Protein AF-A0A968BXD1-F1 (afdb_monomer_lite)

Secondary structure (DSSP, 8-state):
-PPP-EEEEGGGGS----SS-TT-SS----HHHHHHHHHTSTTEEEEE--TTTTS-TTTTTT-

Structure (mmCIF, N/CA/C/O backbone):
data_AF-A0A968BXD1-F1
#
_entry.id   AF-A0A968BXD1-F1
#
loop_
_atom_site.group_PDB
_atom_site.id
_atom_site.type_symbol
_atom_site.label_atom_id
_atom_site.label_alt_id
_atom_site.label_comp_id
_atom_site.label_asym_id
_atom_site.label_entity_id
_atom_site.label_seq_id
_atom_site.pdbx_PDB_ins_code
_atom_site.Cartn_x
_atom_site.Cartn_y
_atom_site.Cartn_z
_atom_site.occupancy
_atom_site.B_iso_or_equiv
_atom_site.auth_seq_id
_atom_site.auth_comp_id
_atom_site.auth_asym_id
_atom_site.auth_atom_id
_atom_site.pdbx_PDB_model_num
ATOM 1 N N . MET A 1 1 ? -18.565 -2.259 22.817 1.00 70.75 1 MET A N 1
ATOM 2 C CA . MET A 1 1 ? -17.637 -3.095 22.019 1.00 70.75 1 MET A CA 1
ATOM 3 C C . MET A 1 1 ? -16.282 -2.401 21.974 1.00 70.75 1 MET A C 1
ATOM 5 O O . MET A 1 1 ? -16.262 -1.189 22.138 1.00 70.75 1 MET A O 1
ATOM 9 N N . ARG A 1 2 ? -15.169 -3.136 21.841 1.00 85.38 2 ARG A N 1
ATOM 10 C CA . ARG A 1 2 ? -13.839 -2.517 21.682 1.00 85.38 2 ARG A CA 1
ATOM 11 C C . ARG A 1 2 ? -13.684 -2.003 20.250 1.00 85.38 2 ARG A C 1
ATOM 13 O O . ARG A 1 2 ? -14.181 -2.643 19.330 1.00 85.38 2 ARG A O 1
ATOM 20 N N . GLU A 1 3 ? -13.009 -0.873 20.092 1.00 90.31 3 GLU A N 1
ATOM 21 C CA . GLU A 1 3 ? -12.650 -0.315 18.788 1.00 90.31 3 GLU A CA 1
ATOM 22 C C . GLU A 1 3 ? -11.632 -1.227 18.083 1.00 90.31 3 GLU A C 1
ATOM 24 O O . GLU A 1 3 ? -10.658 -1.671 18.700 1.00 90.31 3 GLU A O 1
ATOM 29 N N . LEU A 1 4 ? -11.885 -1.549 16.812 1.00 93.38 4 LEU A N 1
ATOM 30 C CA . LEU A 1 4 ? -10.988 -2.370 15.999 1.00 93.38 4 LEU A CA 1
ATOM 31 C C . LEU A 1 4 ? -9.876 -1.498 15.412 1.00 93.38 4 LEU A C 1
ATOM 33 O O . LEU A 1 4 ? -10.143 -0.425 14.883 1.00 93.38 4 LEU A O 1
ATOM 37 N N . LYS A 1 5 ? -8.632 -1.984 15.464 1.00 94.88 5 LYS A N 1
ATOM 38 C CA . LYS A 1 5 ? -7.482 -1.360 14.795 1.00 94.88 5 LYS A CA 1
ATOM 39 C C . LYS A 1 5 ? -7.162 -2.150 13.533 1.00 94.88 5 LYS A C 1
ATOM 41 O O . LYS A 1 5 ? -6.569 -3.221 13.627 1.00 94.88 5 LYS A O 1
ATOM 46 N N . ILE A 1 6 ? -7.604 -1.652 12.382 1.00 96.00 6 ILE A N 1
ATOM 47 C CA . ILE A 1 6 ? -7.480 -2.348 11.096 1.00 96.00 6 ILE A CA 1
ATOM 48 C C . ILE A 1 6 ? -6.262 -1.806 10.341 1.00 96.00 6 ILE A C 1
ATOM 50 O O . ILE A 1 6 ? -6.148 -0.594 10.137 1.00 96.00 6 ILE A O 1
ATOM 54 N N . SER A 1 7 ? -5.375 -2.706 9.916 1.00 96.50 7 SER A N 1
ATOM 55 C CA . SER A 1 7 ? -4.280 -2.433 8.981 1.00 96.50 7 SER A CA 1
ATOM 56 C C . SER A 1 7 ? -4.557 -3.057 7.613 1.00 96.50 7 SER A C 1
ATOM 58 O O . SER A 1 7 ? -5.309 -4.028 7.500 1.00 96.50 7 SER A O 1
ATOM 60 N N . ALA A 1 8 ? -3.949 -2.498 6.567 1.00 95.38 8 ALA A N 1
ATOM 61 C CA . ALA A 1 8 ? -3.991 -3.057 5.222 1.00 95.38 8 ALA A CA 1
ATOM 62 C C . ALA A 1 8 ? -2.593 -3.120 4.595 1.00 95.38 8 ALA A C 1
ATOM 64 O O . ALA A 1 8 ? -1.806 -2.181 4.699 1.00 95.38 8 ALA A O 1
ATOM 65 N N . GLY A 1 9 ? -2.306 -4.208 3.884 1.00 96.00 9 GLY A N 1
ATOM 66 C CA . GLY A 1 9 ? -1.103 -4.317 3.065 1.00 96.00 9 GLY A CA 1
ATOM 67 C C . GLY A 1 9 ? -1.154 -3.383 1.863 1.00 96.00 9 GLY A C 1
ATOM 68 O O . GLY A 1 9 ? -2.000 -3.553 0.984 1.00 96.00 9 GLY A O 1
ATOM 69 N N . VAL A 1 10 ? -0.236 -2.416 1.781 1.00 95.06 10 VAL A N 1
ATOM 70 C CA . VAL A 1 10 ? -0.245 -1.392 0.720 1.00 95.06 10 VAL A CA 1
ATOM 71 C C . VAL A 1 10 ? -0.037 -1.998 -0.675 1.00 95.06 10 VAL A C 1
ATOM 73 O O . VAL A 1 10 ? -0.518 -1.460 -1.673 1.00 95.06 10 VAL A O 1
ATOM 76 N N . TRP A 1 11 ? 0.628 -3.157 -0.760 1.00 93.31 11 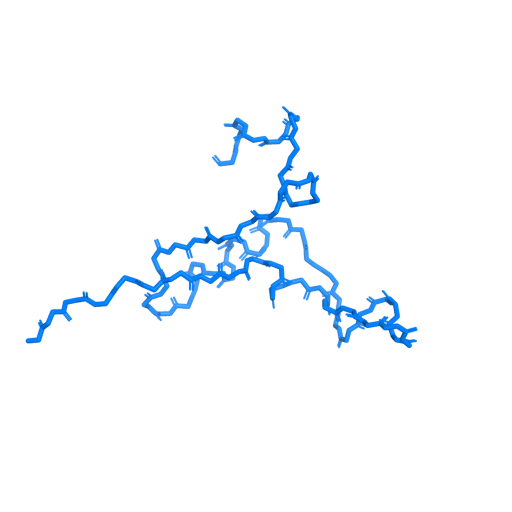TRP A N 1
ATOM 77 C CA . TRP A 1 11 ? 0.836 -3.906 -2.006 1.00 93.31 11 TRP A CA 1
ATOM 78 C C . TRP A 1 11 ? -0.484 -4.341 -2.656 1.00 93.31 11 TRP A C 1
ATOM 80 O O . TRP A 1 11 ? -0.573 -4.432 -3.882 1.00 93.31 11 TRP A O 1
ATOM 90 N N . TYR A 1 12 ? -1.539 -4.542 -1.856 1.00 92.50 12 TYR A N 1
ATOM 91 C CA . TYR A 1 12 ? -2.876 -4.848 -2.358 1.00 92.50 12 TYR A CA 1
ATOM 92 C C . TYR A 1 12 ? -3.518 -3.661 -3.087 1.00 92.50 12 TYR A C 1
ATOM 94 O O . TYR A 1 12 ? 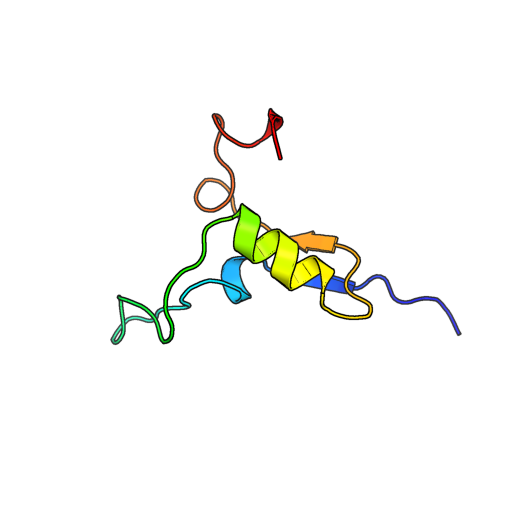-4.539 -3.843 -3.734 1.00 92.50 12 TYR A O 1
ATOM 102 N N . LEU A 1 13 ? -2.959 -2.452 -3.028 1.00 94.38 13 LEU A N 1
ATOM 103 C CA . LEU A 1 13 ? -3.485 -1.274 -3.729 1.00 94.38 13 LEU A CA 1
ATOM 104 C C . LEU A 1 13 ? -2.747 -0.982 -5.053 1.00 94.38 13 LEU A C 1
ATOM 106 O O . LEU A 1 13 ? -3.155 -0.094 -5.800 1.00 94.38 13 LEU A O 1
ATOM 110 N N . GLY A 1 14 ? -1.686 -1.736 -5.365 1.00 93.94 14 GLY A N 1
ATOM 111 C CA . GLY A 1 14 ? -0.932 -1.658 -6.625 1.00 93.94 14 GLY A CA 1
ATOM 112 C C . GLY A 1 14 ? -1.484 -2.567 -7.728 1.00 93.94 14 GLY A C 1
ATOM 113 O O . GLY A 1 14 ? -2.634 -2.996 -7.667 1.00 93.94 14 GLY A O 1
ATOM 114 N N . ALA A 1 15 ? -0.674 -2.892 -8.736 1.00 94.56 15 ALA A N 1
ATOM 115 C CA . ALA A 1 15 ? -1.101 -3.697 -9.891 1.00 94.56 15 ALA A CA 1
ATOM 116 C C . ALA A 1 15 ? -1.569 -5.126 -9.552 1.00 94.56 15 ALA A C 1
ATOM 118 O O . ALA A 1 15 ? -2.503 -5.621 -10.178 1.00 94.56 15 ALA A O 1
ATOM 119 N N . THR A 1 16 ? -0.939 -5.758 -8.551 1.00 90.94 16 THR A N 1
ATOM 120 C CA . THR A 1 16 ? -1.120 -7.168 -8.150 1.00 90.94 16 THR A CA 1
ATOM 121 C C . THR A 1 16 ? -0.934 -8.137 -9.325 1.00 90.94 16 THR A C 1
ATOM 123 O O . THR A 1 16 ? -1.815 -8.294 -10.163 1.00 90.94 16 THR A O 1
ATOM 126 N N . SER A 1 17 ? 0.218 -8.800 -9.386 1.00 93.81 17 SER A N 1
ATOM 127 C CA . SER A 1 17 ? 0.583 -9.741 -10.452 1.00 93.81 17 SER A CA 1
ATOM 128 C C . SER A 1 17 ? 0.671 -11.182 -9.957 1.00 93.81 17 SER A C 1
ATOM 130 O O . SER A 1 17 ? 0.668 -11.455 -8.756 1.00 93.81 17 SER A O 1
ATOM 132 N N . ASP A 1 18 ? 0.751 -12.116 -10.902 1.00 95.56 18 ASP A N 1
ATOM 133 C CA . ASP A 1 18 ? 1.066 -13.515 -10.631 1.00 95.56 18 ASP A CA 1
ATOM 134 C C . ASP A 1 18 ? 2.066 -14.074 -11.660 1.00 95.56 18 ASP A C 1
ATOM 136 O O . ASP A 1 18 ? 2.685 -13.339 -12.432 1.00 95.56 18 ASP A O 1
ATOM 140 N N . ARG A 1 19 ? 2.264 -15.398 -11.662 1.00 97.25 19 ARG A N 1
ATOM 141 C CA . ARG A 1 19 ? 3.228 -16.062 -12.555 1.00 97.25 19 ARG A CA 1
ATOM 142 C C . ARG A 1 19 ? 2.850 -16.033 -14.046 1.00 97.25 19 ARG A C 1
ATOM 144 O O . ARG A 1 19 ? 3.704 -16.359 -14.869 1.00 97.25 19 ARG A O 1
ATOM 151 N N . PHE A 1 20 ? 1.610 -15.689 -14.386 1.00 97.44 20 PHE A N 1
ATOM 152 C CA . PHE A 1 20 ? 1.077 -15.644 -15.749 1.00 97.44 20 PHE A CA 1
ATOM 153 C C . PHE A 1 20 ? 0.790 -14.212 -16.218 1.00 97.44 20 PHE A C 1
ATOM 155 O O . PHE A 1 20 ? 1.103 -13.892 -17.360 1.00 97.44 20 PHE A O 1
ATOM 162 N N . VAL A 1 21 ? 0.254 -13.354 -15.345 1.00 96.75 21 VAL A N 1
ATOM 163 C CA . VAL A 1 21 ? -0.029 -11.936 -15.625 1.00 96.75 21 VAL A CA 1
ATOM 164 C C . VAL A 1 21 ? 0.976 -11.080 -14.861 1.00 96.75 21 VAL A C 1
ATOM 166 O O . VAL A 1 21 ? 0.710 -10.597 -13.758 1.00 96.75 21 VAL A O 1
ATOM 169 N N . LYS A 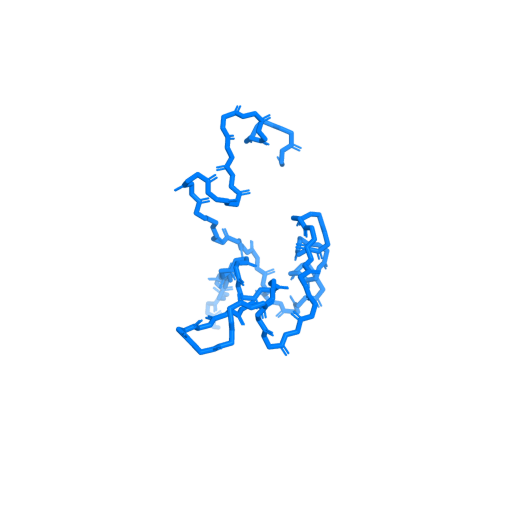1 22 ? 2.177 -10.941 -15.430 1.00 94.75 22 LYS A N 1
ATOM 170 C CA . LYS A 1 22 ? 3.324 -10.310 -14.754 1.00 94.75 22 LYS A CA 1
ATOM 171 C C . LYS A 1 22 ? 3.161 -8.802 -14.609 1.00 94.75 22 LYS A C 1
ATOM 173 O O . LYS A 1 22 ? 3.639 -8.227 -13.637 1.00 94.75 22 LYS A O 1
ATOM 178 N N . GLU A 1 23 ? 2.462 -8.189 -15.554 1.00 94.50 23 GLU A N 1
ATOM 179 C CA . GLU A 1 23 ? 2.149 -6.762 -15.597 1.00 94.50 23 GLU A CA 1
ATOM 180 C C . GLU A 1 23 ? 1.068 -6.374 -14.571 1.00 94.50 23 GLU A C 1
ATOM 182 O O . GLU A 1 23 ? 0.894 -5.197 -14.267 1.00 94.50 23 GLU A O 1
ATOM 187 N N . GLY A 1 24 ? 0.375 -7.367 -14.003 1.00 96.00 24 GLY A N 1
ATOM 188 C CA . GLY A 1 24 ? -0.684 -7.199 -13.016 1.00 96.00 24 GLY A CA 1
ATOM 189 C C . GLY A 1 24 ? -2.090 -7.120 -13.605 1.00 96.00 24 GLY A C 1
ATOM 190 O O . GLY A 1 24 ? -2.295 -6.912 -14.799 1.00 96.00 24 GLY A O 1
ATOM 191 N N . TYR A 1 25 ? -3.084 -7.306 -12.740 1.00 96.12 25 TYR A N 1
ATOM 192 C CA . TYR A 1 25 ? -4.502 -7.337 -13.122 1.00 96.12 25 TYR A CA 1
ATOM 193 C C . TYR A 1 25 ? -5.147 -5.945 -13.214 1.00 96.12 25 TYR A C 1
ATOM 195 O O . TYR A 1 25 ? -6.331 -5.821 -13.535 1.00 96.12 25 TYR A O 1
ATOM 203 N N . ARG A 1 26 ? -4.386 -4.884 -12.928 1.00 95.06 26 ARG A N 1
ATOM 204 C CA . ARG A 1 26 ? -4.778 -3.477 -13.090 1.00 95.06 26 ARG A CA 1
ATOM 205 C C . ARG A 1 26 ? -3.533 -2.590 -13.206 1.00 95.06 26 ARG A C 1
ATOM 207 O O . ARG A 1 26 ? -2.462 -3.027 -12.792 1.00 95.06 26 ARG A O 1
ATOM 214 N N . PRO A 1 27 ? -3.659 -1.345 -13.705 1.00 94.50 27 PRO A N 1
ATOM 215 C CA . PRO A 1 27 ? -2.545 -0.405 -13.719 1.00 94.50 27 PRO A CA 1
ATOM 216 C C . PRO A 1 27 ? -1.947 -0.224 -12.326 1.00 94.50 27 PRO A C 1
ATOM 218 O O . PRO A 1 27 ? -2.688 -0.141 -11.332 1.00 94.50 27 PRO A O 1
ATOM 221 N N . ASP A 1 28 ? -0.617 -0.157 -12.275 1.00 94.94 28 ASP A N 1
ATOM 222 C CA . ASP A 1 28 ? 0.078 0.107 -11.027 1.00 94.94 28 ASP A CA 1
ATOM 223 C C . ASP A 1 28 ? -0.147 1.547 -10.551 1.00 94.94 28 ASP A C 1
ATOM 225 O O . ASP A 1 28 ? -0.548 2.426 -11.314 1.00 94.94 28 ASP A O 1
ATOM 229 N N . ARG A 1 29 ? 0.091 1.765 -9.260 1.00 94.50 29 ARG A N 1
ATOM 230 C CA . ARG A 1 29 ? 0.013 3.061 -8.585 1.00 94.50 29 ARG A CA 1
ATOM 231 C C . ARG A 1 29 ? 1.331 3.354 -7.900 1.00 94.50 29 ARG A C 1
ATOM 233 O O . ARG A 1 29 ? 1.931 2.453 -7.312 1.00 94.50 29 ARG A O 1
ATOM 240 N N . THR A 1 30 ? 1.728 4.616 -7.914 1.00 93.31 30 THR A N 1
ATOM 241 C CA . THR A 1 30 ? 2.807 5.139 -7.073 1.00 93.31 30 THR A CA 1
ATOM 242 C C . THR A 1 30 ? 2.487 4.934 -5.588 1.00 93.31 30 THR A C 1
ATOM 244 O O . THR A 1 30 ? 1.330 4.731 -5.207 1.00 93.31 30 THR A O 1
ATOM 247 N N . MET A 1 31 ? 3.497 5.005 -4.715 1.00 91.69 31 MET A N 1
ATOM 248 C CA . MET A 1 31 ? 3.270 4.836 -3.274 1.00 91.69 31 MET A CA 1
ATOM 249 C C . MET A 1 31 ? 2.331 5.907 -2.701 1.00 91.69 31 MET A C 1
ATOM 251 O O . MET A 1 31 ? 1.424 5.592 -1.935 1.00 91.69 31 MET A O 1
ATOM 255 N N . GLU A 1 32 ? 2.479 7.153 -3.155 1.00 92.19 32 GLU A N 1
ATOM 256 C CA . GLU A 1 32 ? 1.617 8.269 -2.758 1.00 92.19 32 GLU A CA 1
ATOM 257 C C . GLU A 1 32 ? 0.145 8.021 -3.130 1.00 92.19 32 GLU A C 1
ATOM 259 O O . GLU A 1 32 ? -0.762 8.247 -2.325 1.00 92.19 32 GLU A O 1
ATOM 264 N N . GLU A 1 33 ? -0.118 7.507 -4.333 1.00 95.81 33 GLU A N 1
ATOM 265 C CA . GLU A 1 33 ? -1.474 7.154 -4.764 1.00 95.81 33 GLU A CA 1
ATOM 266 C C . GLU A 1 33 ? -2.060 6.010 -3.933 1.00 95.81 33 GLU A C 1
ATOM 268 O O . GLU A 1 33 ? -3.245 6.040 -3.591 1.00 95.81 33 GLU A O 1
ATOM 273 N N . ARG A 1 34 ? -1.240 5.016 -3.568 1.00 95.25 34 ARG A N 1
ATOM 274 C CA . ARG A 1 34 ? -1.673 3.919 -2.691 1.00 95.25 34 ARG A CA 1
ATOM 275 C C . ARG A 1 34 ? -2.010 4.431 -1.286 1.00 95.25 34 ARG A C 1
ATOM 277 O O . ARG A 1 34 ? -3.014 3.998 -0.728 1.00 95.25 34 ARG A O 1
ATOM 284 N N . PHE A 1 35 ? -1.249 5.384 -0.741 1.00 93.88 35 PHE A N 1
ATOM 285 C CA . PHE A 1 35 ? -1.545 6.014 0.554 1.00 93.88 35 PHE A CA 1
ATOM 286 C C . PHE A 1 35 ? -2.861 6.789 0.535 1.00 93.88 35 PHE A C 1
ATOM 288 O O . PHE A 1 35 ? -3.694 6.608 1.424 1.00 93.88 35 PHE A O 1
ATOM 295 N N . LYS A 1 36 ? -3.093 7.595 -0.507 1.00 95.81 36 LYS A N 1
ATOM 296 C CA . LYS A 1 36 ? -4.367 8.310 -0.687 1.00 95.81 36 LYS A CA 1
ATOM 297 C C . LYS A 1 36 ? -5.546 7.343 -0.785 1.00 95.81 36 LYS A C 1
ATOM 299 O O . LYS A 1 36 ? -6.590 7.589 -0.187 1.00 95.81 36 LYS A O 1
ATOM 304 N N . LEU A 1 37 ? -5.375 6.230 -1.503 1.00 95.81 37 LEU A N 1
ATOM 305 C CA . LEU A 1 37 ? -6.412 5.211 -1.623 1.00 95.81 37 LEU A CA 1
ATOM 306 C C . LEU A 1 37 ? -6.685 4.524 -0.278 1.00 95.81 37 LEU A C 1
ATOM 308 O O . LEU A 1 37 ? -7.844 4.404 0.101 1.00 95.81 37 LEU A O 1
ATOM 312 N N . ALA A 1 38 ? -5.650 4.143 0.472 1.00 96.00 38 ALA A N 1
ATOM 313 C CA . ALA A 1 38 ? -5.807 3.554 1.800 1.00 96.00 38 ALA A CA 1
ATOM 314 C C . ALA A 1 38 ? -6.537 4.488 2.775 1.00 96.00 38 ALA A C 1
ATOM 316 O O . ALA A 1 38 ? -7.459 4.054 3.458 1.00 96.00 38 ALA A O 1
ATOM 317 N N . ALA A 1 39 ? -6.178 5.775 2.781 1.00 95.50 39 ALA A N 1
ATOM 318 C CA . ALA A 1 39 ? -6.815 6.792 3.616 1.00 95.50 39 ALA A CA 1
ATOM 319 C C . ALA A 1 39 ? -8.296 7.027 3.270 1.00 95.50 39 ALA A C 1
ATOM 321 O O . ALA A 1 39 ? -9.044 7.542 4.097 1.00 95.50 39 ALA A O 1
ATOM 322 N N . SER A 1 40 ? -8.732 6.656 2.060 1.00 96.94 40 SER A N 1
ATOM 323 C CA . SER A 1 40 ? -10.139 6.750 1.656 1.00 96.94 40 SER A CA 1
ATOM 324 C C . SER A 1 40 ? -11.008 5.582 2.144 1.00 96.94 40 SER A C 1
ATOM 326 O O . SER A 1 40 ? -12.229 5.645 2.014 1.00 96.94 40 SER A O 1
ATOM 3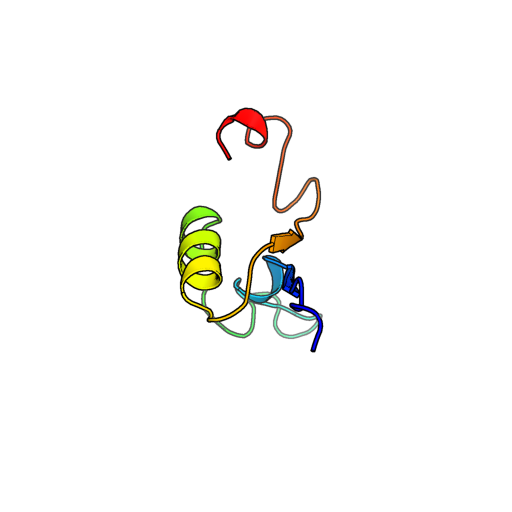28 N N . ILE A 1 41 ? -10.408 4.516 2.693 1.00 96.25 41 ILE A N 1
ATOM 329 C CA . ILE A 1 41 ? -11.128 3.326 3.162 1.00 96.25 41 ILE A CA 1
ATOM 330 C C . ILE A 1 41 ? -11.551 3.526 4.620 1.00 96.25 41 ILE A C 1
ATOM 332 O O . ILE A 1 41 ? -10.716 3.624 5.519 1.00 96.25 41 ILE A O 1
ATOM 336 N N . GLU A 1 42 ? -12.860 3.536 4.866 1.00 96.19 42 GLU A N 1
ATOM 337 C CA . GLU A 1 42 ? -13.416 3.665 6.214 1.00 96.19 42 GLU A CA 1
ATOM 338 C C . GLU A 1 42 ? -12.910 2.549 7.147 1.00 96.19 42 GLU A C 1
ATOM 340 O O . GLU A 1 42 ? -12.958 1.362 6.823 1.00 96.19 42 GLU A O 1
ATOM 345 N N . GLY A 1 43 ? -12.415 2.944 8.322 1.00 95.06 43 GLY A N 1
ATOM 346 C CA . GLY A 1 43 ? -11.934 2.032 9.363 1.00 95.06 43 GLY A CA 1
ATOM 347 C C . GLY A 1 43 ? -10.478 1.580 9.221 1.00 95.06 43 GLY A C 1
ATOM 348 O O . GLY A 1 43 ? -9.937 1.035 10.183 1.00 95.06 43 GLY A O 1
ATOM 349 N N . VAL A 1 44 ? -9.814 1.828 8.086 1.00 96.31 44 VAL A N 1
ATOM 350 C CA . VAL A 1 44 ? -8.375 1.558 7.941 1.00 96.31 44 VAL A CA 1
ATOM 351 C C . VAL A 1 44 ? -7.581 2.639 8.673 1.00 96.31 44 VAL A C 1
ATOM 353 O O . VAL A 1 44 ? -7.649 3.817 8.336 1.00 96.31 44 VAL A O 1
ATOM 356 N N . GLY A 1 45 ? -6.818 2.224 9.685 1.00 94.69 45 GLY A N 1
ATOM 357 C CA . GLY A 1 45 ? -5.992 3.107 10.516 1.00 94.69 45 GLY A CA 1
ATOM 358 C C . GLY A 1 45 ? -4.493 2.814 10.443 1.00 94.69 45 GLY A C 1
ATOM 359 O O . GLY A 1 45 ? -3.715 3.463 11.138 1.00 94.69 45 GLY A O 1
ATOM 360 N N . GLY A 1 46 ? -4.077 1.828 9.644 1.00 94.88 46 GLY A N 1
ATOM 361 C CA . GLY A 1 46 ? -2.676 1.437 9.509 1.00 94.88 46 GLY A CA 1
ATOM 362 C C . GLY A 1 46 ? -2.353 0.811 8.156 1.00 94.88 46 GLY A C 1
ATOM 363 O O . GLY A 1 46 ? -3.230 0.290 7.466 1.00 94.88 46 GLY A O 1
ATOM 364 N N . LEU A 1 47 ? -1.071 0.845 7.799 1.00 94.81 47 LEU A N 1
ATOM 365 C CA . LEU A 1 47 ? -0.537 0.260 6.575 1.00 94.81 47 LEU A CA 1
ATOM 366 C C . LEU A 1 47 ? 0.622 -0.686 6.875 1.00 94.81 47 LEU A C 1
ATOM 368 O O . LEU A 1 47 ? 1.445 -0.420 7.748 1.00 94.81 47 LEU A O 1
ATOM 372 N N . GLU A 1 48 ? 0.692 -1.765 6.104 1.00 95.44 48 GLU A N 1
ATOM 373 C CA . GLU A 1 48 ? 1.816 -2.699 6.071 1.00 95.44 48 GLU A CA 1
ATOM 374 C C . GLU A 1 48 ? 2.537 -2.563 4.728 1.00 95.44 48 GLU A C 1
ATOM 376 O O . GLU A 1 48 ? 1.904 -2.449 3.675 1.00 95.44 48 GLU A O 1
ATOM 381 N N . MET A 1 49 ? 3.868 -2.555 4.762 1.00 93.62 49 MET A N 1
ATOM 382 C CA . MET A 1 49 ? 4.722 -2.309 3.598 1.00 93.62 49 MET A CA 1
ATOM 383 C C . MET A 1 49 ? 5.947 -3.215 3.665 1.00 93.62 49 MET A C 1
ATOM 385 O O . MET A 1 49 ? 6.464 -3.455 4.759 1.00 93.62 49 MET A O 1
ATOM 389 N N . HIS A 1 50 ? 6.441 -3.686 2.519 1.00 94.19 50 HIS A N 1
ATOM 390 C CA . HIS A 1 50 ? 7.676 -4.458 2.483 1.00 94.19 50 HIS A CA 1
ATOM 391 C C . HIS A 1 50 ? 8.889 -3.574 2.209 1.00 94.19 50 HIS A C 1
ATOM 393 O O . HIS A 1 50 ? 8.882 -2.682 1.359 1.00 94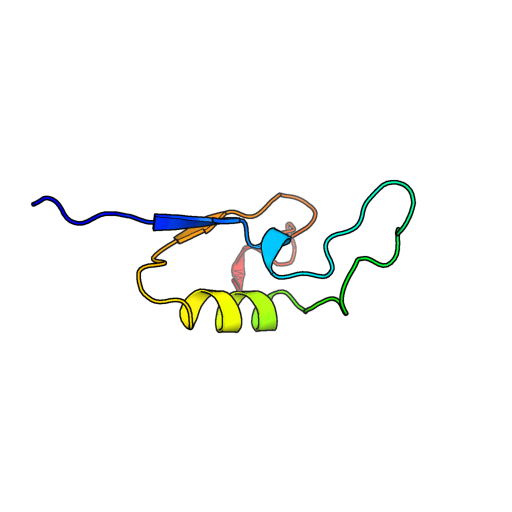.19 50 HIS A O 1
ATOM 399 N N . TYR A 1 51 ? 9.978 -3.912 2.888 1.00 93.31 51 TYR A N 1
ATOM 400 C CA . TYR A 1 51 ? 11.320 -3.522 2.493 1.00 93.31 51 TYR A CA 1
ATOM 401 C C . TYR A 1 51 ? 11.951 -4.672 1.683 1.00 93.31 51 TYR A C 1
ATOM 403 O O . TYR A 1 51 ? 11.806 -5.828 2.095 1.00 93.31 51 TYR A O 1
ATOM 411 N N . PRO A 1 52 ? 12.664 -4.414 0.569 1.00 93.12 52 PRO A N 1
ATOM 412 C CA . PRO A 1 52 ? 13.020 -3.102 0.021 1.00 93.12 52 PRO A CA 1
ATOM 413 C C . PRO A 1 52 ? 12.091 -2.607 -1.110 1.00 93.12 52 PRO A C 1
ATOM 415 O O . PRO A 1 52 ? 12.465 -1.704 -1.848 1.00 93.12 52 PRO A O 1
ATOM 418 N N . THR A 1 53 ? 10.933 -3.230 -1.349 1.00 89.00 53 THR A N 1
ATOM 419 C CA . THR A 1 53 ? 10.143 -2.961 -2.569 1.00 89.00 53 THR A CA 1
ATOM 420 C C . THR A 1 53 ? 9.218 -1.755 -2.452 1.00 89.00 53 THR A C 1
ATOM 422 O O . THR A 1 53 ? 9.150 -0.951 -3.379 1.00 89.00 53 THR A O 1
ATOM 425 N N . GLU A 1 54 ? 8.510 -1.603 -1.332 1.00 91.06 54 GLU A N 1
ATOM 426 C CA . GLU A 1 54 ? 7.622 -0.459 -1.098 1.00 91.06 54 GLU A CA 1
ATOM 427 C C . GLU A 1 54 ? 8.310 0.667 -0.320 1.00 91.06 54 GLU A C 1
ATOM 429 O O . GLU A 1 54 ? 7.970 1.836 -0.496 1.00 91.06 54 GLU A O 1
ATOM 434 N N . VAL A 1 55 ? 9.298 0.322 0.504 1.00 91.56 55 VAL A N 1
ATOM 435 C CA . VAL A 1 55 ? 10.135 1.266 1.248 1.00 91.56 55 VAL A CA 1
ATOM 436 C C . VAL A 1 55 ? 11.598 0.907 1.022 1.00 91.56 55 VAL A C 1
ATOM 438 O O . VAL A 1 55 ? 11.961 -0.262 1.115 1.00 91.56 55 VAL A O 1
ATOM 441 N N . THR A 1 56 ? 12.438 1.907 0.764 1.00 91.31 56 THR A N 1
ATOM 442 C CA . THR A 1 56 ? 13.891 1.768 0.592 1.00 91.31 56 THR A CA 1
ATOM 443 C C . THR A 1 56 ? 14.628 2.680 1.574 1.00 91.31 56 THR A C 1
ATOM 445 O O . THR A 1 56 ? 14.024 3.543 2.216 1.00 91.31 56 THR A O 1
ATOM 448 N N . ASP A 1 57 ? 15.954 2.546 1.658 1.00 93.00 57 ASP A N 1
ATOM 449 C CA . ASP A 1 57 ? 16.801 3.454 2.451 1.00 93.00 57 ASP A CA 1
ATOM 450 C C . ASP A 1 57 ? 16.711 4.917 1.977 1.00 93.00 57 ASP A C 1
ATOM 452 O O . ASP A 1 57 ? 16.944 5.846 2.752 1.00 93.00 57 ASP A O 1
ATOM 456 N N . GLU A 1 58 ? 16.343 5.134 0.714 1.00 89.00 58 GLU A N 1
ATOM 457 C CA . GLU A 1 58 ? 16.161 6.462 0.125 1.00 89.00 58 GLU A CA 1
ATOM 458 C C . GLU A 1 58 ? 14.798 7.062 0.487 1.00 89.00 58 GLU A C 1
ATOM 460 O O . GLU A 1 58 ? 14.684 8.276 0.665 1.00 89.00 58 GLU A O 1
ATOM 465 N N . THR A 1 59 ? 13.762 6.224 0.618 1.00 87.12 59 THR A N 1
ATOM 466 C CA . THR A 1 59 ? 12.375 6.684 0.758 1.00 87.12 59 THR A CA 1
ATOM 467 C C . THR A 1 59 ? 11.833 6.633 2.181 1.00 87.12 59 THR A C 1
ATOM 469 O O . THR A 1 59 ? 10.886 7.351 2.456 1.00 87.12 59 THR A O 1
ATOM 472 N N . TYR A 1 60 ? 12.413 5.880 3.122 1.00 85.12 60 TYR A N 1
ATOM 473 C CA . TYR A 1 60 ? 11.782 5.671 4.439 1.00 85.12 60 TYR A CA 1
ATOM 474 C C . TYR A 1 60 ? 11.612 6.927 5.313 1.00 85.12 60 TYR A C 1
ATOM 476 O O . TYR A 1 60 ? 10.728 6.961 6.163 1.00 85.12 60 TYR A O 1
ATOM 484 N N . LYS A 1 61 ? 12.475 7.938 5.157 1.00 84.19 61 LYS A N 1
ATOM 485 C CA . LYS A 1 61 ? 12.431 9.179 5.955 1.00 84.19 61 LYS A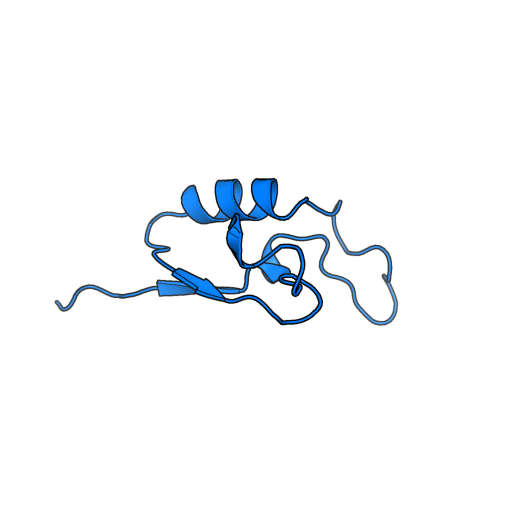 CA 1
ATOM 486 C C . LYS A 1 61 ? 11.334 10.162 5.530 1.00 84.19 61 LYS A C 1
ATOM 488 O O . LYS A 1 61 ? 10.761 10.777 6.423 1.00 84.19 61 LYS A O 1
ATOM 493 N N . PRO A 1 62 ? 11.099 10.400 4.225 1.00 79.81 62 PRO A N 1
ATOM 494 C CA . PRO A 1 62 ? 10.048 11.317 3.778 1.00 79.81 62 PRO A CA 1
ATOM 495 C C . PRO A 1 62 ? 8.623 10.734 3.770 1.00 79.81 62 PRO A C 1
ATOM 497 O O . PRO A 1 62 ? 7.713 11.479 3.409 1.00 79.81 62 PRO A O 1
ATOM 500 N N . LEU A 1 63 ? 8.429 9.446 4.095 1.00 68.25 63 LEU A N 1
ATOM 501 C CA . LEU A 1 63 ? 7.106 8.799 4.144 1.00 68.25 63 LEU A CA 1
ATOM 502 C C . LEU A 1 63 ? 6.262 9.239 5.346 1.00 68.25 63 LEU A C 1
ATOM 504 O O . LEU A 1 63 ? 6.833 9.453 6.439 1.00 68.25 63 LEU A O 1
#

pLDDT: mean 92.76, std 5.38, range [68.25, 97.44]

Radius of gyration: 13.44 Å; chains: 1; bounding box: 34×27×38 Å

Foldseek 3Di:
DDQDADEDELVVQAQCADPVRRCHPDHGDQLVVSVVVQVPDPSHDYYDYDPPPNPNPVRPVVD

Sequence (63 aa):
MRELKISAGVWYLGATSDRFVKEGYRPDRTMEERFKLAASIEGVGGLEMHYPTEVTDETYKPL